Protein AF-A0A8J2PP36-F1 (afdb_monomer)

Solvent-accessible surface area (backbone atoms only — not comparable to full-atom values): 7964 Å² total; per-residue (Å²): 100,71,69,56,52,52,51,51,51,53,48,52,53,44,20,51,44,5,39,54,58,21,46,46,34,36,67,53,61,54,76,56,86,74,58,70,70,60,50,52,50,23,52,55,30,27,32,65,57,69,65,66,34,64,53,59,41,30,51,53,51,52,41,27,72,74,31,60,75,34,96,76,11,71,49,26,57,84,73,34,71,64,32,39,71,52,44,30,75,80,63,64,54,65,67,67,46,51,66,54,45,76,77,53,93,52,65,72,52,73,72,27,70,66,43,48,50,41,47,76,41,30,69,56,52,30,49,52,45,54,51,52,53,50,53,56,54,52,59,51,54,67,75,75,113

Mean predicted aligned error: 4.17 Å

Sequence (145 aa):
MLSTLIFAEATSTLCHIGVGAGAHRLFAHRSYKAKTPLRALLAILFAFAGQQSLWLWTAWHRVHHKLTDTDADPHNSTRGFFYSHIGWLLTYDHDKFMENYKKIDMSDMENDPIVMFHERYYDIFHLVYLMTLQLVLQRTSSFLS

Secondary structure (DSSP, 8-state):
-HHHHHHHHHHHHHHHHIIIIIIIIIIIS--S---HHHHHHHHHHHHTTTSS-HHHHHHHHHHHHHSTTSTTSTT-GGG-HHIIIIIHHHT--HHHHHHHHTTS--HHHHT-HHHHHHHHHHHHHHHHHHHHHHHHHHHHHTT--

Radius of gyration: 17.38 Å; Cα contacts (8 Å, |Δi|>4): 146; chains: 1; bounding box: 33×46×46 Å

pLDDT: mean 92.18, std 8.68, range [51.44, 98.62]

Organism: NCBI:txid39272

Structure (mmCIF, N/CA/C/O backbone):
data_AF-A0A8J2PP36-F1
#
_entry.id   AF-A0A8J2PP36-F1
#
loop_
_atom_site.group_PDB
_atom_site.id
_atom_site.type_symbol
_atom_site.label_atom_id
_atom_site.label_alt_id
_atom_site.label_comp_id
_atom_site.label_asym_id
_atom_site.label_entity_id
_atom_site.label_seq_id
_atom_site.pdbx_PDB_ins_code
_atom_site.Cartn_x
_atom_site.Cartn_y
_atom_site.Cartn_z
_atom_site.occupancy
_atom_site.B_iso_or_equiv
_atom_site.auth_seq_id
_atom_site.auth_comp_id
_atom_site.auth_asym_id
_atom_site.auth_atom_id
_atom_site.pdbx_PDB_model_num
ATOM 1 N N . MET A 1 1 ? 0.200 18.560 22.901 1.00 75.44 1 MET A N 1
ATOM 2 C CA . MET A 1 1 ? 1.518 18.197 22.333 1.00 75.44 1 MET A CA 1
ATOM 3 C C . MET A 1 1 ? 1.852 16.721 22.552 1.00 75.44 1 MET A C 1
ATOM 5 O O . MET A 1 1 ? 1.878 15.998 21.571 1.00 75.44 1 MET A O 1
ATOM 9 N N . LEU A 1 2 ? 2.035 16.228 23.788 1.00 83.19 2 LEU A N 1
ATOM 10 C CA . LEU A 1 2 ? 2.402 14.816 24.028 1.00 83.19 2 LEU A CA 1
ATOM 11 C C . LEU A 1 2 ? 1.364 13.801 23.506 1.00 83.19 2 LEU A C 1
ATOM 13 O O . LEU A 1 2 ? 1.724 12.852 22.821 1.00 83.19 2 LEU A O 1
ATOM 17 N N . SER A 1 3 ? 0.074 14.022 23.773 1.00 80.06 3 SER A N 1
ATOM 18 C CA . SER A 1 3 ? -1.012 13.158 23.280 1.00 80.06 3 SER A CA 1
ATOM 19 C C . SER A 1 3 ? -1.080 13.093 21.751 1.00 80.06 3 SER A C 1
ATOM 21 O O . SER A 1 3 ? -1.320 12.027 21.193 1.00 80.06 3 SER A O 1
ATOM 23 N N . THR A 1 4 ? -0.817 14.213 21.075 1.00 82.38 4 THR A N 1
ATOM 24 C CA . THR A 1 4 ? -0.742 14.301 19.612 1.00 82.38 4 THR A CA 1
ATOM 25 C C . THR A 1 4 ? 0.386 13.434 19.060 1.00 82.38 4 THR A C 1
ATOM 27 O O . THR A 1 4 ? 0.173 12.688 18.110 1.00 82.38 4 THR A O 1
ATOM 30 N N . LEU A 1 5 ? 1.571 13.498 19.676 1.00 85.88 5 LEU A N 1
ATOM 31 C CA . LEU A 1 5 ? 2.732 12.707 19.263 1.00 85.88 5 LEU A CA 1
ATOM 32 C C . LEU A 1 5 ? 2.493 11.209 19.469 1.00 85.88 5 LEU A C 1
ATOM 34 O O . LEU A 1 5 ? 2.776 10.423 18.573 1.00 85.88 5 LEU A O 1
ATOM 38 N N . ILE A 1 6 ? 1.902 10.821 20.605 1.00 88.88 6 ILE A N 1
ATOM 39 C CA . ILE A 1 6 ? 1.542 9.421 20.880 1.00 88.88 6 ILE A CA 1
ATOM 40 C C . ILE A 1 6 ? 0.549 8.903 19.835 1.00 88.88 6 ILE A C 1
ATOM 42 O O . ILE A 1 6 ? 0.724 7.808 19.308 1.00 88.88 6 ILE A O 1
ATOM 46 N N . PHE A 1 7 ? -0.483 9.687 19.517 1.00 87.44 7 PHE A N 1
ATOM 47 C CA . PHE A 1 7 ? -1.472 9.303 18.514 1.00 87.44 7 PHE A CA 1
ATOM 48 C C . PHE A 1 7 ? -0.857 9.169 17.113 1.00 87.44 7 PHE A C 1
ATOM 50 O O . PHE A 1 7 ? -1.133 8.192 16.415 1.00 87.44 7 PHE A O 1
ATOM 57 N N . ALA A 1 8 ? -0.006 10.120 16.716 1.00 88.19 8 ALA A N 1
ATOM 58 C CA . ALA A 1 8 ? 0.683 10.091 15.430 1.00 88.19 8 ALA A CA 1
ATOM 59 C C . ALA A 1 8 ? 1.604 8.868 15.306 1.00 88.19 8 ALA A C 1
ATOM 61 O O . ALA A 1 8 ? 1.535 8.154 14.308 1.00 88.19 8 ALA A O 1
ATOM 62 N N . GLU A 1 9 ? 2.402 8.577 16.335 1.00 92.06 9 GLU A N 1
ATOM 63 C CA . GLU A 1 9 ? 3.327 7.439 16.340 1.00 92.06 9 GLU A CA 1
ATOM 64 C C . GLU A 1 9 ? 2.590 6.094 16.340 1.00 92.06 9 GLU A C 1
ATOM 66 O O . GLU A 1 9 ? 2.919 5.191 15.566 1.00 92.06 9 GLU A O 1
ATOM 71 N N . ALA A 1 10 ? 1.539 5.969 17.158 1.00 92.94 10 ALA A N 1
ATOM 72 C CA . ALA A 1 10 ? 0.702 4.774 17.186 1.00 92.94 10 ALA A CA 1
ATOM 73 C C . ALA A 1 10 ? 0.071 4.518 15.812 1.00 92.94 10 ALA A C 1
ATOM 75 O O . ALA A 1 10 ? 0.116 3.401 15.298 1.00 92.94 10 ALA A O 1
ATOM 76 N N . THR A 1 11 ? -0.464 5.563 15.184 1.00 92.06 11 THR A N 1
ATOM 77 C CA . THR A 1 11 ? -1.082 5.450 13.862 1.00 92.06 11 THR A CA 1
ATOM 78 C C . THR A 1 11 ? -0.054 5.126 12.782 1.00 92.06 11 THR A C 1
ATOM 80 O O . THR A 1 11 ? -0.279 4.220 11.985 1.00 92.06 11 THR A O 1
ATOM 83 N N . SER A 1 12 ? 1.101 5.795 12.793 1.00 93.25 12 SER A N 1
ATOM 84 C CA . SER A 1 12 ? 2.228 5.497 11.904 1.00 93.25 12 SER A CA 1
ATOM 85 C C . SER A 1 12 ? 2.620 4.022 11.993 1.00 93.25 12 SER A C 1
ATOM 87 O O . SER A 1 12 ? 2.694 3.328 10.978 1.00 93.25 12 SER A O 1
ATOM 89 N N . THR A 1 13 ? 2.789 3.498 13.207 1.00 97.19 13 THR A N 1
ATOM 90 C CA . THR A 1 13 ? 3.114 2.084 13.438 1.00 97.19 13 THR A CA 1
ATOM 91 C C . THR A 1 13 ? 2.046 1.157 12.855 1.00 97.19 13 THR A C 1
ATOM 93 O O . THR A 1 13 ? 2.367 0.184 12.170 1.00 97.19 13 THR A O 1
ATOM 96 N N . LEU A 1 14 ? 0.767 1.467 13.074 1.00 96.75 14 LEU A N 1
ATOM 97 C CA . LEU A 1 14 ? -0.346 0.688 12.534 1.00 96.75 14 LEU A CA 1
ATOM 98 C C . LEU A 1 14 ? -0.381 0.699 10.996 1.00 96.75 14 LEU A C 1
ATOM 100 O O . LEU A 1 14 ? -0.576 -0.359 10.394 1.00 96.75 14 LEU A O 1
ATOM 104 N N . CYS A 1 15 ? -0.121 1.843 10.357 1.00 96.50 15 CYS A N 1
ATOM 105 C CA . CYS A 1 15 ? 0.004 1.944 8.901 1.00 96.50 15 CYS A CA 1
ATOM 106 C C . CYS A 1 15 ? 1.156 1.075 8.376 1.00 96.50 15 CYS A C 1
ATOM 108 O O . CYS A 1 15 ? 0.970 0.315 7.426 1.00 96.50 15 CYS A O 1
ATOM 110 N N . HIS A 1 16 ? 2.328 1.116 9.021 1.00 97.25 16 HIS A N 1
ATOM 111 C CA . HIS A 1 16 ? 3.467 0.270 8.645 1.00 97.25 16 HIS A CA 1
ATOM 112 C C . HIS A 1 16 ? 3.146 -1.224 8.762 1.00 97.25 16 HIS A C 1
ATOM 114 O O . HIS A 1 16 ? 3.565 -2.010 7.911 1.00 97.25 16 HIS A O 1
ATOM 120 N N . ILE A 1 17 ? 2.369 -1.630 9.771 1.00 98.44 17 ILE A N 1
ATOM 121 C CA . ILE A 1 17 ? 1.880 -3.009 9.900 1.00 98.44 17 ILE A CA 1
ATOM 122 C C . ILE A 1 17 ? 0.909 -3.345 8.758 1.00 98.44 17 ILE A C 1
ATOM 124 O O . ILE A 1 17 ? 1.047 -4.401 8.137 1.00 98.44 17 ILE A O 1
ATOM 128 N N . GLY A 1 18 ? -0.034 -2.454 8.438 1.00 98.25 18 GLY A N 1
ATOM 129 C CA . GLY A 1 18 ? -0.968 -2.619 7.319 1.00 98.25 18 GLY A CA 1
ATOM 130 C C . GLY A 1 18 ? -0.257 -2.808 5.975 1.00 98.25 18 GLY A C 1
ATOM 131 O O . GLY A 1 18 ? -0.587 -3.728 5.228 1.00 98.25 18 GLY A O 1
ATOM 132 N N . VAL A 1 19 ? 0.780 -2.011 5.702 1.00 98.44 19 VAL A N 1
ATOM 133 C CA . VAL A 1 19 ? 1.611 -2.137 4.493 1.00 98.44 19 VAL A CA 1
ATOM 134 C C . VAL A 1 19 ? 2.470 -3.401 4.548 1.00 98.44 19 VAL A C 1
ATOM 136 O O . VAL A 1 19 ? 2.387 -4.253 3.669 1.00 98.44 19 VAL A O 1
ATOM 139 N N . GLY A 1 20 ? 3.295 -3.554 5.584 1.00 98.50 20 GLY A N 1
ATOM 140 C CA . GLY A 1 20 ? 4.324 -4.589 5.649 1.00 98.50 20 GLY A CA 1
ATOM 141 C C . GLY A 1 20 ? 3.777 -5.994 5.890 1.00 98.50 20 GLY A C 1
ATOM 142 O O . GLY A 1 20 ? 4.155 -6.934 5.190 1.00 98.50 20 GLY A O 1
ATOM 143 N N . ALA A 1 21 ? 2.899 -6.164 6.880 1.00 98.44 21 ALA A N 1
ATOM 144 C CA . ALA A 1 21 ? 2.294 -7.459 7.181 1.00 98.44 21 ALA A CA 1
ATOM 145 C C . ALA A 1 21 ? 1.083 -7.740 6.282 1.00 98.44 21 ALA A C 1
ATOM 147 O O . ALA A 1 21 ? 0.896 -8.887 5.878 1.00 98.44 21 ALA A O 1
ATOM 148 N N . GLY A 1 22 ? 0.284 -6.719 5.963 1.00 98.50 22 GLY A N 1
ATOM 149 C CA . GLY A 1 22 ? -0.895 -6.824 5.105 1.00 98.50 22 GLY A CA 1
ATOM 150 C C . GLY A 1 22 ? -0.550 -6.787 3.621 1.00 98.50 22 GLY A C 1
ATOM 151 O O . GLY A 1 22 ? -0.264 -7.828 3.028 1.00 98.50 22 GLY A O 1
ATOM 152 N N . ALA A 1 23 ? -0.617 -5.602 3.015 1.00 98.56 23 ALA A N 1
ATOM 153 C CA . ALA A 1 23 ? -0.541 -5.421 1.563 1.00 98.56 23 ALA A CA 1
ATOM 154 C C . ALA A 1 23 ? 0.647 -6.159 0.928 1.00 98.56 23 ALA A C 1
ATOM 156 O O . ALA A 1 23 ? 0.466 -6.935 -0.006 1.00 98.56 23 ALA A O 1
ATOM 157 N N . HIS A 1 24 ? 1.837 -6.020 1.509 1.00 98.62 24 HIS A N 1
ATOM 158 C CA . HIS A 1 24 ? 3.066 -6.600 0.988 1.00 98.62 24 HIS A CA 1
ATOM 159 C C . HIS A 1 24 ? 3.135 -8.130 1.168 1.00 98.62 24 HIS A C 1
ATOM 161 O O . HIS A 1 24 ? 3.160 -8.883 0.192 1.00 98.62 24 HIS A O 1
ATOM 167 N N . ARG A 1 25 ? 3.172 -8.629 2.412 1.00 98.62 25 ARG A N 1
ATOM 168 C CA . ARG A 1 25 ? 3.426 -10.060 2.680 1.00 98.62 25 ARG A CA 1
ATOM 169 C C . ARG A 1 25 ? 2.196 -10.945 2.506 1.00 98.62 25 ARG A C 1
ATOM 171 O O . ARG A 1 25 ? 2.331 -12.066 2.022 1.00 98.62 25 ARG A O 1
ATOM 178 N N . LEU A 1 26 ? 1.020 -10.483 2.925 1.00 98.56 26 LEU A N 1
ATOM 179 C CA . LEU A 1 26 ? -0.201 -11.289 2.899 1.00 98.56 26 LEU A CA 1
ATOM 180 C C . LEU A 1 26 ? -0.851 -11.285 1.519 1.00 98.56 26 LEU A C 1
ATOM 182 O O . LEU A 1 26 ? -1.091 -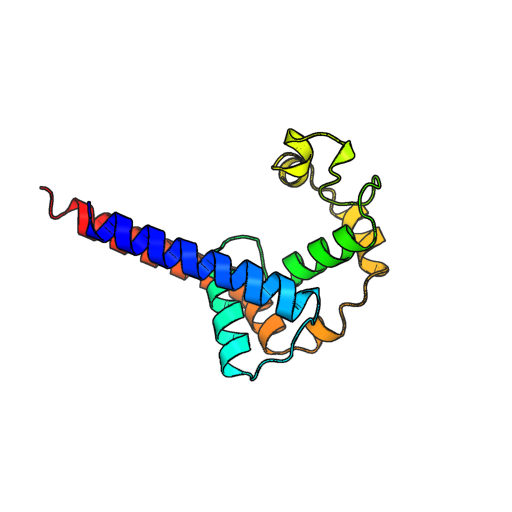12.353 0.966 1.00 98.56 26 LEU A O 1
ATOM 186 N N . PHE A 1 27 ? -1.128 -10.103 0.968 1.00 98.31 27 PHE A N 1
ATOM 187 C CA . PHE A 1 27 ? -1.914 -9.980 -0.263 1.00 98.31 27 PHE A CA 1
ATOM 188 C C . PHE A 1 27 ? -1.041 -10.050 -1.522 1.00 98.31 27 PHE A C 1
ATOM 190 O O . PHE A 1 27 ? -1.310 -10.848 -2.422 1.00 98.31 27 PHE A O 1
ATOM 197 N N . ALA A 1 28 ? 0.058 -9.294 -1.578 1.00 98.06 28 ALA A N 1
ATOM 198 C CA . ALA A 1 28 ? 0.879 -9.262 -2.781 1.00 98.06 28 ALA A CA 1
ATOM 199 C C . ALA A 1 28 ? 1.742 -10.517 -2.959 1.00 98.06 28 ALA A C 1
ATOM 201 O O . ALA A 1 28 ? 1.735 -11.094 -4.048 1.00 98.06 28 ALA A O 1
ATOM 202 N N . HIS A 1 29 ? 2.423 -10.975 -1.902 1.00 97.88 29 HIS A N 1
ATOM 203 C CA . HIS A 1 29 ? 3.319 -12.140 -1.967 1.00 97.88 29 HIS A CA 1
ATOM 204 C C . HIS A 1 29 ? 2.738 -13.456 -1.460 1.00 97.88 29 HIS A C 1
ATOM 206 O O . HIS A 1 29 ? 3.374 -14.495 -1.639 1.00 97.88 29 HIS A O 1
ATOM 212 N N . ARG A 1 30 ? 1.565 -13.440 -0.814 1.00 96.81 30 ARG A N 1
ATOM 213 C CA . ARG A 1 30 ? 0.931 -14.650 -0.262 1.00 96.81 30 ARG A CA 1
ATOM 214 C C . ARG A 1 30 ? 1.881 -15.462 0.642 1.00 96.81 30 ARG A C 1
ATOM 216 O O . ARG A 1 30 ? 1.821 -16.689 0.678 1.00 96.81 30 ARG A O 1
ATOM 223 N N . SER A 1 31 ? 2.769 -14.788 1.378 1.00 97.81 31 SER A N 1
ATOM 224 C CA . SER A 1 31 ? 3.828 -15.419 2.183 1.00 97.81 31 SER A CA 1
ATOM 225 C C . SER A 1 31 ? 3.297 -16.174 3.404 1.00 97.81 31 SER A C 1
ATOM 227 O O . SER A 1 31 ? 4.019 -16.965 4.004 1.00 97.81 31 SER A O 1
ATOM 229 N N . TYR A 1 32 ? 2.049 -15.921 3.798 1.00 98.38 32 TYR A N 1
ATOM 230 C CA . TYR A 1 32 ? 1.366 -16.632 4.872 1.00 98.38 32 TYR A CA 1
ATOM 231 C C . TYR A 1 32 ? -0.152 -16.607 4.664 1.00 98.38 32 TYR A C 1
ATOM 233 O O . TYR A 1 32 ? -0.675 -15.851 3.848 1.00 98.38 32 TYR A O 1
ATOM 241 N N . LYS A 1 33 ? -0.872 -17.447 5.416 1.00 97.69 33 LYS A N 1
ATOM 242 C CA . LYS A 1 33 ? -2.341 -17.483 5.434 1.00 97.69 33 LYS A CA 1
ATOM 243 C C . LYS A 1 33 ? -2.857 -16.852 6.723 1.00 97.69 33 LYS A C 1
ATOM 245 O O . LYS A 1 33 ? -2.339 -17.131 7.801 1.00 97.69 33 LYS A O 1
ATOM 250 N N . ALA A 1 34 ? -3.913 -16.054 6.619 1.00 97.81 34 ALA A N 1
ATOM 251 C CA . ALA A 1 34 ? -4.574 -15.415 7.751 1.00 97.81 34 ALA A CA 1
ATOM 252 C C . ALA A 1 34 ? -6.078 -15.710 7.746 1.00 97.81 34 ALA A C 1
ATOM 254 O O . ALA A 1 34 ? -6.695 -15.867 6.691 1.00 97.81 34 ALA A O 1
ATOM 255 N N . LYS A 1 35 ? -6.688 -15.767 8.934 1.00 98.06 35 LYS A N 1
ATOM 256 C CA . LYS A 1 35 ? -8.151 -15.847 9.060 1.00 98.06 35 LYS A CA 1
ATOM 257 C C . LYS A 1 35 ? -8.788 -14.500 8.700 1.00 98.06 35 LYS A C 1
ATOM 259 O O . LYS A 1 35 ? -8.152 -13.454 8.830 1.00 98.06 35 LYS A O 1
ATOM 264 N N . THR A 1 36 ? -10.060 -14.532 8.305 1.00 98.06 36 THR A N 1
ATOM 265 C CA . THR A 1 36 ? -10.856 -13.361 7.891 1.00 98.06 36 THR A CA 1
ATOM 266 C C . THR A 1 36 ? -10.719 -12.138 8.811 1.00 98.06 36 THR A C 1
ATOM 268 O O . THR A 1 36 ? -10.489 -11.058 8.272 1.00 98.06 36 THR A O 1
ATOM 271 N N . PRO A 1 37 ? -10.758 -12.251 10.159 1.00 98.25 37 PRO A N 1
ATOM 272 C CA . PRO A 1 37 ? -10.645 -11.072 11.024 1.00 98.25 37 PRO A CA 1
ATOM 273 C C . PRO A 1 37 ? -9.310 -10.335 10.877 1.00 98.25 37 PRO A C 1
ATOM 275 O O . PRO A 1 37 ? -9.286 -9.113 10.770 1.00 98.25 37 PRO A O 1
ATOM 278 N N . LEU A 1 38 ? -8.197 -11.074 10.812 1.00 98.38 38 LEU A N 1
ATOM 279 C CA . LEU A 1 38 ? -6.872 -10.478 10.646 1.00 98.38 38 LEU A CA 1
ATOM 280 C C . LEU A 1 38 ? -6.707 -9.871 9.248 1.00 98.38 38 LEU A C 1
ATOM 282 O O . LEU A 1 38 ? -6.153 -8.786 9.120 1.00 98.38 38 LEU A O 1
ATOM 286 N N . ARG A 1 39 ? -7.228 -10.535 8.208 1.00 98.38 39 ARG A N 1
ATOM 287 C CA . ARG A 1 39 ? -7.223 -10.004 6.833 1.00 98.38 39 ARG A CA 1
ATOM 288 C C . ARG A 1 39 ? -7.959 -8.669 6.745 1.00 98.38 39 ARG A C 1
ATOM 290 O O . ARG A 1 39 ? -7.412 -7.720 6.198 1.00 98.38 39 ARG A O 1
ATOM 297 N N . ALA A 1 40 ? -9.164 -8.596 7.311 1.00 98.19 40 ALA A N 1
ATOM 298 C CA . ALA A 1 40 ? -9.970 -7.379 7.323 1.00 98.19 40 ALA A CA 1
ATOM 299 C C . ALA A 1 40 ? -9.295 -6.255 8.124 1.00 98.19 40 ALA A C 1
ATOM 301 O O . ALA A 1 40 ? -9.223 -5.127 7.645 1.00 98.19 40 ALA A O 1
ATOM 302 N N . LEU A 1 41 ? -8.737 -6.573 9.299 1.00 97.88 41 LEU A N 1
ATOM 303 C CA . LEU A 1 41 ? -7.976 -5.612 10.098 1.00 97.88 41 LEU A CA 1
ATOM 304 C C . LEU A 1 41 ? -6.795 -5.040 9.304 1.00 97.88 41 LEU A C 1
ATOM 306 O O . LEU A 1 41 ? -6.656 -3.826 9.211 1.00 97.88 41 LEU A O 1
ATOM 310 N N . LEU A 1 42 ? -5.969 -5.898 8.701 1.00 98.38 42 LEU A N 1
ATOM 311 C CA . LEU A 1 42 ? -4.803 -5.463 7.928 1.00 98.38 42 LEU A CA 1
ATOM 312 C C . LEU A 1 42 ? -5.190 -4.635 6.696 1.00 98.38 42 LEU A C 1
ATOM 314 O O . LEU A 1 42 ? -4.489 -3.678 6.384 1.00 98.38 42 LEU A O 1
ATOM 318 N N . ALA A 1 43 ? -6.307 -4.957 6.035 1.00 97.81 43 ALA A N 1
ATOM 319 C CA . ALA A 1 43 ? -6.833 -4.157 4.931 1.00 97.81 43 ALA A CA 1
ATOM 320 C C . ALA A 1 43 ? -7.261 -2.751 5.398 1.00 97.81 43 ALA A C 1
ATOM 322 O O . ALA A 1 43 ? -6.904 -1.764 4.766 1.00 97.81 43 ALA A O 1
ATOM 323 N N . ILE A 1 44 ? -7.951 -2.632 6.539 1.00 96.12 44 ILE A N 1
ATOM 324 C CA . ILE A 1 44 ? -8.337 -1.326 7.105 1.00 96.12 44 ILE A CA 1
ATOM 325 C C . ILE A 1 44 ? -7.101 -0.507 7.500 1.00 96.12 44 ILE A C 1
ATOM 327 O O . ILE A 1 44 ? -7.010 0.669 7.160 1.00 96.12 44 ILE A O 1
ATOM 331 N N . LEU A 1 45 ? -6.130 -1.125 8.182 1.00 96.56 45 LEU A N 1
ATOM 332 C CA . LEU A 1 45 ? -4.887 -0.445 8.564 1.00 96.56 45 LEU A CA 1
ATOM 333 C C . LEU A 1 45 ? -4.085 0.019 7.342 1.00 96.56 45 LEU A C 1
ATOM 335 O O . LEU A 1 45 ? -3.445 1.066 7.387 1.00 96.56 45 LEU A O 1
ATOM 339 N N . PHE A 1 46 ? -4.130 -0.738 6.244 1.00 97.88 46 PHE A N 1
ATOM 340 C CA . PHE A 1 46 ? -3.514 -0.335 4.986 1.00 97.88 46 PHE A CA 1
ATOM 341 C C . PHE A 1 46 ? -4.192 0.901 4.374 1.00 97.88 46 PHE A C 1
ATOM 343 O O . PHE A 1 46 ? -3.491 1.807 3.92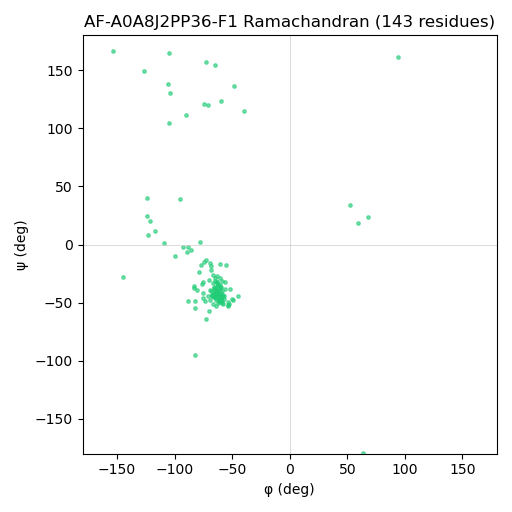7 1.00 97.88 46 PHE A O 1
ATOM 350 N N . ALA A 1 47 ? -5.526 1.007 4.425 1.00 96.44 47 ALA A N 1
ATOM 351 C CA . ALA A 1 47 ? -6.242 2.188 3.928 1.00 96.44 47 ALA A CA 1
ATOM 352 C C . ALA A 1 47 ? -5.768 3.497 4.593 1.00 96.44 47 ALA A C 1
ATOM 354 O O . ALA A 1 47 ? -5.720 4.551 3.953 1.00 96.44 47 ALA A O 1
ATOM 355 N N . PHE A 1 48 ? -5.359 3.436 5.865 1.00 94.25 48 PHE A N 1
ATOM 356 C CA . PHE A 1 48 ? -4.839 4.596 6.598 1.00 94.25 48 PHE A CA 1
ATOM 357 C C . PHE A 1 48 ? -3.481 5.078 6.067 1.00 94.25 48 PHE A C 1
ATOM 359 O O . PHE A 1 48 ? -3.139 6.247 6.231 1.00 94.25 48 PHE A O 1
ATOM 366 N N . ALA A 1 49 ? -2.721 4.217 5.382 1.00 95.12 49 ALA A N 1
ATOM 367 C CA . ALA A 1 49 ? -1.420 4.566 4.817 1.00 95.12 49 ALA A CA 1
ATOM 368 C C . ALA A 1 49 ? -1.513 5.453 3.561 1.00 95.12 49 ALA A C 1
ATOM 370 O O . ALA A 1 49 ? -0.505 6.030 3.162 1.00 95.12 49 ALA A O 1
ATOM 371 N N . GLY A 1 50 ? -2.689 5.561 2.928 1.00 94.12 50 GLY A N 1
ATOM 372 C CA . GLY A 1 50 ? -2.890 6.454 1.778 1.00 94.12 50 GLY A CA 1
ATOM 373 C C . GLY A 1 50 ? -2.136 6.049 0.505 1.00 94.12 50 GLY A C 1
ATOM 374 O O . GLY A 1 50 ? -1.874 6.897 -0.339 1.00 94.12 50 GLY A O 1
ATOM 375 N N . GLN A 1 51 ? -1.777 4.770 0.351 1.00 94.88 51 GLN A N 1
ATOM 376 C CA . GLN A 1 51 ? -0.990 4.271 -0.789 1.00 94.88 51 GLN A CA 1
ATOM 377 C C . GLN A 1 51 ? -1.864 3.688 -1.912 1.00 94.88 51 GLN A C 1
ATOM 379 O O . GLN A 1 51 ? -1.500 2.680 -2.509 1.00 94.88 51 GLN A O 1
ATOM 384 N N . GLN A 1 52 ? -3.010 4.313 -2.196 1.00 95.19 52 GLN A N 1
ATOM 385 C CA . GLN A 1 52 ? -4.077 3.765 -3.045 1.00 95.19 52 GLN A CA 1
ATOM 386 C C . GLN A 1 52 ? -4.729 2.500 -2.472 1.00 95.19 52 GLN A C 1
ATOM 388 O O . GLN A 1 52 ? -4.431 2.052 -1.361 1.00 95.19 52 GLN A O 1
ATOM 393 N N . SER A 1 53 ? -5.693 1.960 -3.209 1.00 97.50 53 SER A N 1
ATOM 394 C CA . SER A 1 53 ? -6.426 0.770 -2.819 1.00 97.50 53 SER A CA 1
ATOM 395 C C . SER A 1 53 ? -5.536 -0.479 -2.743 1.00 97.50 53 SER A C 1
ATOM 397 O O . SER A 1 53 ? -4.513 -0.603 -3.417 1.00 97.50 53 SER A O 1
ATOM 399 N N . LEU A 1 54 ? -5.941 -1.452 -1.920 1.00 98.06 54 LEU A N 1
ATOM 400 C CA . LEU A 1 54 ? -5.192 -2.691 -1.696 1.00 98.06 54 LEU A CA 1
ATOM 401 C C . LEU A 1 54 ? -4.999 -3.500 -2.985 1.00 98.06 54 LEU A C 1
ATOM 403 O O . LEU A 1 54 ? -3.948 -4.116 -3.185 1.00 98.06 54 LEU A O 1
ATOM 407 N N . TRP A 1 55 ? -6.013 -3.496 -3.852 1.00 98.19 55 TRP A N 1
ATOM 408 C CA . TRP A 1 55 ? -5.957 -4.151 -5.151 1.00 98.19 55 TRP A CA 1
ATOM 409 C C . TRP A 1 55 ? -4.944 -3.459 -6.072 1.00 98.19 55 TRP A C 1
ATOM 411 O O . TRP A 1 55 ? -4.036 -4.129 -6.568 1.00 98.19 55 TRP A O 1
ATOM 421 N N . LEU A 1 56 ? -5.032 -2.130 -6.233 1.00 96.12 56 LEU A N 1
ATOM 422 C CA . LEU A 1 56 ? -4.156 -1.380 -7.140 1.00 96.12 56 LEU A CA 1
ATOM 423 C C . LEU A 1 56 ? -2.702 -1.407 -6.669 1.00 96.12 56 LEU A C 1
ATOM 425 O O . LEU A 1 56 ? -1.800 -1.664 -7.465 1.00 96.12 56 LEU A O 1
ATOM 429 N N . TRP A 1 57 ? -2.474 -1.239 -5.365 1.00 97.62 57 TRP A N 1
ATOM 430 C CA . TRP A 1 57 ? -1.140 -1.346 -4.777 1.00 97.62 57 TRP A CA 1
ATOM 431 C C . TRP A 1 57 ? -0.521 -2.716 -5.051 1.00 97.62 57 TRP A C 1
ATOM 433 O O . TRP A 1 57 ? 0.634 -2.817 -5.455 1.00 97.62 57 TRP A O 1
ATOM 443 N N . THR A 1 58 ? -1.305 -3.788 -4.900 1.00 97.94 58 THR A N 1
ATOM 444 C CA . THR A 1 58 ? -0.832 -5.147 -5.183 1.00 97.94 58 THR A CA 1
ATOM 445 C C . THR A 1 58 ? -0.535 -5.346 -6.668 1.00 97.94 58 THR A C 1
ATOM 447 O O . THR A 1 58 ? 0.451 -6.004 -7.002 1.00 97.94 58 THR A O 1
ATOM 450 N N . ALA A 1 59 ? -1.339 -4.763 -7.560 1.00 96.50 59 ALA A N 1
ATOM 451 C CA . ALA A 1 59 ? -1.092 -4.800 -8.995 1.00 96.50 59 ALA A CA 1
ATOM 452 C C . ALA A 1 59 ? 0.236 -4.109 -9.352 1.00 96.50 59 ALA A C 1
ATOM 454 O O . ALA A 1 59 ? 1.084 -4.722 -10.004 1.00 96.50 59 ALA A O 1
ATOM 455 N N . TRP A 1 60 ? 0.465 -2.885 -8.859 1.00 95.56 60 TRP A N 1
ATOM 456 C CA . TRP A 1 60 ? 1.744 -2.181 -9.018 1.00 95.56 60 TRP A CA 1
ATOM 457 C C . TRP A 1 60 ? 2.913 -2.988 -8.461 1.00 95.56 60 TRP A C 1
ATOM 459 O O . TRP A 1 60 ? 3.912 -3.176 -9.151 1.00 95.56 60 TRP A O 1
ATOM 469 N N . HIS A 1 61 ? 2.767 -3.527 -7.252 1.00 97.00 61 HIS A N 1
ATOM 470 C CA . HIS A 1 61 ? 3.815 -4.294 -6.583 1.00 97.00 61 HIS A CA 1
ATOM 471 C C . HIS A 1 61 ? 4.186 -5.572 -7.345 1.00 97.00 61 HIS A C 1
ATOM 473 O O . HIS A 1 61 ? 5.364 -5.887 -7.517 1.00 97.00 61 HIS A O 1
ATOM 479 N N . ARG A 1 62 ? 3.194 -6.309 -7.857 1.00 97.50 62 ARG A N 1
ATOM 480 C CA . ARG A 1 62 ? 3.435 -7.520 -8.656 1.00 97.50 62 ARG A CA 1
ATOM 481 C C . ARG A 1 62 ? 4.077 -7.199 -10.006 1.00 97.50 62 ARG A C 1
ATOM 483 O O . ARG A 1 62 ? 4.985 -7.925 -10.409 1.00 97.50 62 ARG A O 1
ATOM 490 N N . VAL A 1 63 ? 3.660 -6.121 -10.680 1.00 95.88 63 VAL A N 1
ATOM 491 C CA . VAL A 1 63 ? 4.322 -5.646 -11.911 1.00 95.88 63 VAL A CA 1
ATOM 492 C C . VAL A 1 63 ? 5.775 -5.273 -11.621 1.00 95.88 63 VAL A C 1
ATOM 494 O O . VAL A 1 63 ? 6.667 -5.763 -12.310 1.00 95.88 63 VAL A O 1
ATOM 497 N N . HIS A 1 64 ? 6.018 -4.491 -10.567 1.00 95.25 64 HIS A N 1
ATOM 498 C CA . HIS A 1 64 ? 7.358 -4.107 -10.128 1.00 95.25 64 HIS A CA 1
ATOM 499 C C . HIS A 1 64 ? 8.260 -5.324 -9.908 1.00 95.25 64 HIS A C 1
ATOM 501 O O . HIS A 1 64 ? 9.330 -5.404 -10.499 1.00 95.25 64 HIS A O 1
ATOM 507 N N . HIS A 1 65 ? 7.820 -6.320 -9.133 1.00 95.62 65 HIS A N 1
ATOM 508 C CA . HIS A 1 65 ? 8.613 -7.533 -8.900 1.00 95.62 65 HIS A CA 1
ATOM 509 C C . HIS A 1 65 ? 8.842 -8.373 -10.159 1.00 95.62 65 HIS A C 1
ATOM 511 O O . HIS A 1 65 ? 9.849 -9.071 -10.265 1.00 95.62 65 HIS A O 1
ATOM 517 N N . LYS A 1 66 ? 7.896 -8.363 -11.102 1.00 94.19 66 LYS A N 1
ATOM 518 C CA . LYS A 1 66 ? 8.019 -9.128 -12.345 1.00 94.19 66 LYS A CA 1
ATOM 519 C C . LYS A 1 66 ? 8.988 -8.476 -13.330 1.00 94.19 66 LYS A C 1
ATOM 521 O O . LYS A 1 66 ? 9.617 -9.196 -14.102 1.00 94.19 66 LYS A O 1
ATOM 526 N N . LEU A 1 67 ? 9.062 -7.147 -13.324 1.00 92.69 67 LEU A N 1
ATOM 527 C CA . LEU A 1 67 ? 9.756 -6.333 -14.325 1.00 92.69 67 LEU A CA 1
ATOM 528 C C . LEU A 1 67 ? 10.854 -5.457 -13.713 1.00 92.69 67 LEU A C 1
ATOM 530 O O . LEU A 1 67 ? 11.246 -4.473 -14.335 1.00 92.69 67 LEU A O 1
ATOM 534 N N . THR A 1 68 ? 11.333 -5.809 -12.520 1.00 92.44 68 THR A N 1
ATOM 535 C CA . THR A 1 68 ? 12.293 -5.029 -11.728 1.00 92.44 68 THR A CA 1
ATOM 536 C C . THR A 1 68 ? 13.482 -4.576 -12.567 1.00 92.44 68 THR A C 1
ATOM 538 O O . THR A 1 68 ? 14.015 -5.352 -13.360 1.00 92.44 68 THR A O 1
ATOM 541 N N . ASP A 1 69 ? 13.880 -3.316 -12.385 1.00 87.38 69 ASP A N 1
ATOM 542 C CA . ASP A 1 69 ? 15.021 -2.683 -13.061 1.00 87.38 69 ASP A CA 1
ATOM 543 C C . ASP A 1 69 ? 14.927 -2.653 -14.602 1.00 87.38 69 ASP A C 1
ATOM 545 O O . ASP A 1 69 ? 15.917 -2.424 -15.297 1.00 87.38 69 ASP A O 1
ATOM 549 N N . THR A 1 70 ? 13.723 -2.826 -15.157 1.00 89.69 70 THR A N 1
ATOM 550 C CA . THR A 1 70 ? 13.433 -2.573 -16.576 1.00 89.69 70 THR A CA 1
ATOM 551 C C . THR A 1 70 ? 12.648 -1.277 -16.750 1.00 89.69 70 THR A C 1
ATOM 553 O O . THR A 1 70 ? 12.029 -0.769 -15.818 1.00 89.69 70 THR A O 1
ATOM 556 N N . ASP A 1 71 ? 12.578 -0.756 -17.975 1.00 86.75 71 ASP A N 1
ATOM 557 C CA . ASP A 1 71 ? 11.746 0.417 -18.281 1.00 86.75 71 ASP A CA 1
ATOM 558 C C . ASP A 1 71 ? 10.250 0.200 -18.014 1.00 86.75 71 ASP A C 1
ATOM 560 O O . ASP A 1 71 ? 9.488 1.168 -17.974 1.00 86.75 71 ASP A O 1
ATOM 564 N N . ALA A 1 72 ? 9.815 -1.052 -17.876 1.00 85.75 72 ALA A N 1
ATOM 565 C CA . ALA A 1 72 ? 8.441 -1.415 -17.569 1.00 85.75 72 ALA A CA 1
ATOM 566 C C . ALA A 1 72 ? 8.148 -1.499 -16.057 1.00 85.75 72 ALA A C 1
ATOM 568 O O . ALA A 1 72 ? 6.987 -1.656 -15.683 1.00 85.75 72 ALA A O 1
ATOM 569 N N . ASP A 1 73 ? 9.166 -1.372 -15.200 1.00 89.44 73 ASP A N 1
ATOM 570 C CA . ASP A 1 73 ? 8.996 -1.200 -13.758 1.00 89.44 73 ASP A CA 1
ATOM 571 C C . ASP A 1 73 ? 8.441 0.209 -13.456 1.00 89.44 73 ASP A C 1
ATOM 573 O O . ASP A 1 73 ? 9.105 1.197 -13.797 1.00 89.44 73 ASP A O 1
ATOM 577 N N . PRO A 1 74 ? 7.259 0.331 -12.813 1.00 85.00 74 PRO A N 1
ATOM 578 C CA . PRO A 1 74 ? 6.650 1.619 -12.492 1.00 85.00 74 PRO A CA 1
ATOM 579 C C . PRO A 1 74 ? 7.591 2.568 -11.752 1.00 85.00 74 PRO A C 1
ATOM 581 O O . PRO A 1 74 ? 7.597 3.757 -12.047 1.00 85.00 74 PRO A O 1
ATOM 584 N N . HIS A 1 75 ? 8.421 2.056 -10.844 1.00 90.12 75 HIS A N 1
ATOM 585 C CA . HIS A 1 75 ? 9.330 2.854 -10.017 1.00 90.12 75 HIS A CA 1
ATOM 586 C C . HIS A 1 75 ? 10.787 2.404 -10.162 1.00 90.12 75 HIS A C 1
ATOM 588 O O . HIS A 1 75 ? 11.546 2.398 -9.192 1.00 90.12 75 HIS A O 1
ATOM 594 N N . ASN A 1 76 ? 11.173 2.080 -11.404 1.00 92.06 76 ASN A N 1
ATOM 595 C CA . ASN A 1 76 ? 12.511 1.638 -11.809 1.00 92.06 76 ASN A CA 1
ATOM 596 C C . ASN A 1 76 ? 13.648 2.406 -11.101 1.00 92.06 76 ASN A C 1
ATOM 598 O O . ASN A 1 76 ? 13.868 3.599 -11.344 1.00 92.06 76 ASN A O 1
ATOM 602 N N . SER A 1 77 ? 14.416 1.687 -10.279 1.00 92.19 77 SER A N 1
ATOM 603 C CA . SER A 1 77 ? 15.511 2.238 -9.473 1.00 92.19 77 SER A CA 1
ATOM 604 C C . SER A 1 77 ? 16.675 2.786 -10.314 1.00 92.19 77 SER A C 1
ATOM 606 O O . SER A 1 77 ? 17.324 3.763 -9.932 1.00 92.19 77 SER A O 1
ATOM 608 N N . THR A 1 78 ? 16.890 2.231 -11.511 1.00 93.94 78 THR A N 1
ATOM 609 C CA . THR A 1 78 ? 17.977 2.623 -12.428 1.00 93.94 78 THR A CA 1
ATOM 610 C C . THR A 1 78 ? 17.796 4.022 -13.018 1.00 93.94 78 THR A C 1
ATOM 612 O O . THR A 1 78 ? 18.767 4.649 -13.439 1.00 93.94 78 THR A O 1
ATOM 615 N N . ARG A 1 79 ? 16.572 4.568 -12.974 1.00 92.31 79 ARG A N 1
ATOM 616 C CA . ARG A 1 79 ? 16.271 5.956 -13.366 1.00 92.31 79 ARG A CA 1
ATOM 617 C C . ARG A 1 79 ? 16.656 6.983 -12.291 1.00 92.31 79 ARG A C 1
ATOM 619 O O . ARG A 1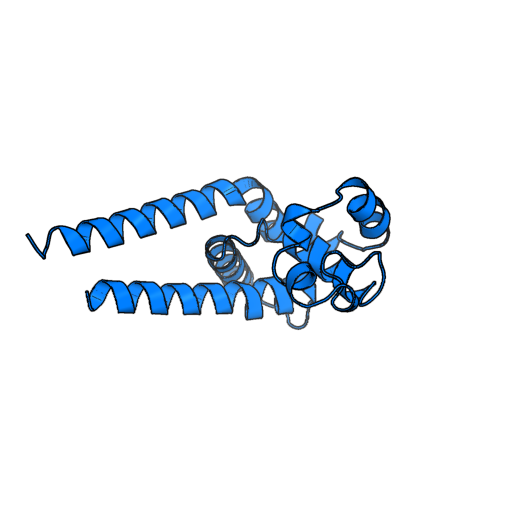 79 ? 16.449 8.181 -12.485 1.00 92.31 79 ARG A O 1
ATOM 626 N N . GLY A 1 80 ? 17.237 6.525 -11.182 1.00 94.06 80 GLY A N 1
ATOM 627 C CA . GLY A 1 80 ? 17.780 7.345 -10.108 1.00 94.06 80 GLY A CA 1
ATOM 628 C C . GLY 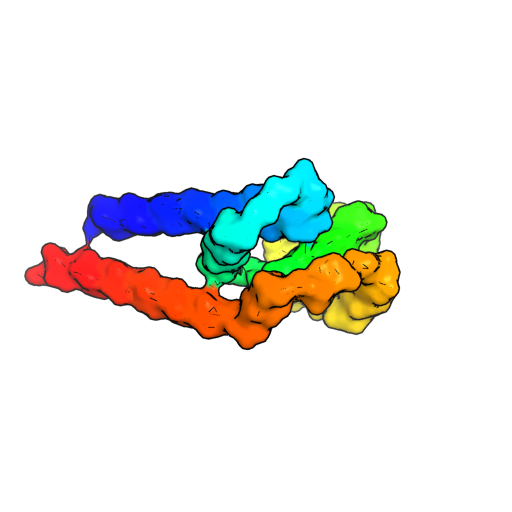A 1 80 ? 16.802 7.590 -8.959 1.00 94.06 80 GLY A C 1
ATOM 629 O O . GLY A 1 80 ? 15.584 7.469 -9.098 1.00 94.06 80 GLY A O 1
ATOM 630 N N . PHE A 1 81 ? 17.365 7.993 -7.815 1.00 94.69 81 PHE A N 1
ATOM 631 C CA . PHE A 1 81 ? 16.664 8.130 -6.533 1.00 94.69 81 PHE A CA 1
ATOM 632 C C . PHE A 1 81 ? 15.368 8.944 -6.617 1.00 94.69 81 PHE A C 1
ATOM 634 O O . PHE A 1 81 ?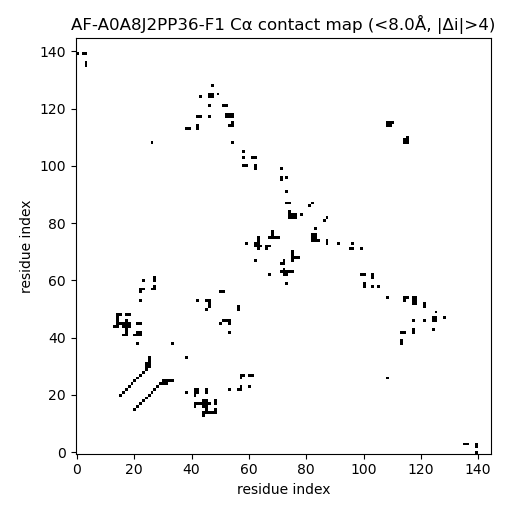 14.337 8.523 -6.102 1.00 94.69 8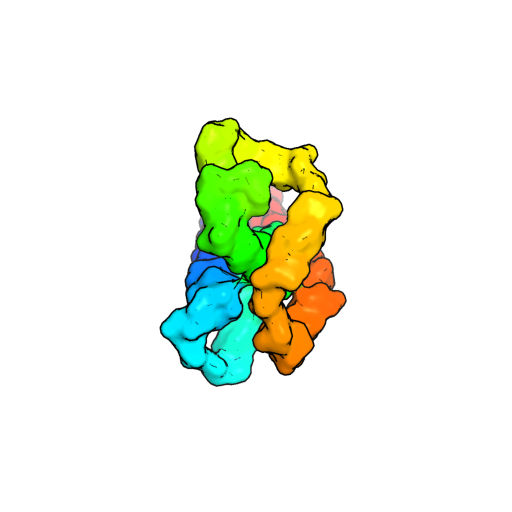1 PHE A O 1
ATOM 641 N N . PHE A 1 82 ? 15.400 10.108 -7.273 1.00 95.25 82 PHE A N 1
ATOM 642 C CA . PHE A 1 82 ? 14.225 10.978 -7.340 1.00 95.25 82 PHE A CA 1
ATOM 643 C C . PHE A 1 82 ? 13.063 10.316 -8.090 1.00 95.25 82 PHE A C 1
ATOM 645 O O . PHE A 1 82 ? 11.917 10.404 -7.647 1.00 95.25 82 PHE A O 1
ATOM 652 N N . TYR A 1 83 ? 13.358 9.622 -9.195 1.00 93.19 83 TYR A N 1
ATOM 653 C CA . TYR A 1 83 ? 12.345 8.921 -9.974 1.00 93.19 83 TYR A CA 1
ATOM 654 C C . TYR A 1 83 ? 11.707 7.793 -9.160 1.00 93.19 83 TYR A C 1
ATOM 656 O O . TYR A 1 83 ? 10.489 7.786 -8.995 1.00 93.19 83 TYR A O 1
ATOM 664 N N . SER A 1 84 ? 12.521 6.899 -8.591 1.00 93.12 84 SER A N 1
ATOM 665 C CA . SER A 1 84 ? 12.031 5.748 -7.825 1.00 93.12 84 SER A CA 1
ATOM 666 C C . SER A 1 84 ? 11.332 6.141 -6.521 1.00 93.12 84 SER A C 1
ATOM 668 O O . SER A 1 84 ? 10.487 5.400 -6.032 1.00 93.12 84 SER A O 1
ATOM 670 N N . HIS A 1 85 ? 11.666 7.300 -5.942 1.00 92.75 85 HIS A N 1
ATOM 671 C CA . HIS A 1 85 ? 11.070 7.761 -4.689 1.00 92.75 85 HIS A CA 1
ATOM 672 C C . HIS A 1 85 ? 9.710 8.448 -4.881 1.00 92.75 85 HIS A C 1
ATOM 674 O O . HIS A 1 85 ? 8.761 8.130 -4.171 1.00 92.75 85 HIS A O 1
ATOM 680 N N . ILE A 1 86 ? 9.602 9.389 -5.828 1.00 94.69 86 ILE A N 1
ATOM 681 C CA . ILE A 1 86 ? 8.364 10.163 -6.045 1.00 94.69 86 ILE A CA 1
ATOM 682 C C . ILE A 1 86 ? 8.103 10.505 -7.515 1.00 94.69 86 ILE A C 1
ATOM 684 O O . ILE A 1 86 ? 6.952 10.645 -7.922 1.00 94.69 86 ILE A O 1
ATOM 688 N N . GLY A 1 87 ? 9.148 10.631 -8.336 1.00 94.06 87 GLY A N 1
ATOM 689 C CA . GLY A 1 87 ? 9.014 11.070 -9.725 1.00 94.06 87 GLY A CA 1
ATOM 690 C C . GLY A 1 87 ? 8.143 10.143 -10.575 1.00 94.06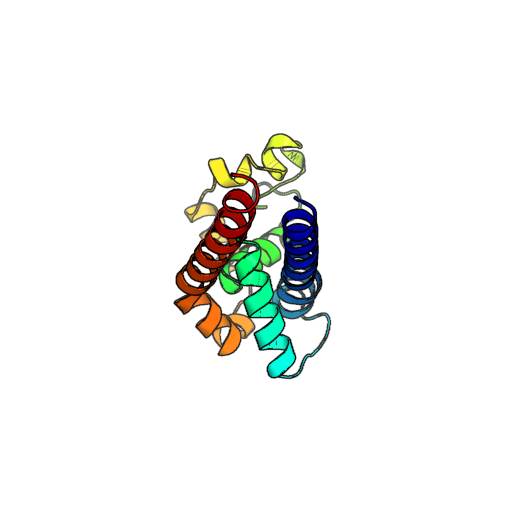 87 GLY A C 1
ATOM 691 O O . GLY A 1 87 ? 7.467 10.620 -11.486 1.00 94.06 87 GLY A O 1
ATOM 692 N N . TRP A 1 88 ? 8.094 8.850 -10.255 1.00 93.44 88 TRP A N 1
ATOM 693 C CA . TRP A 1 88 ? 7.224 7.896 -10.936 1.00 93.44 88 TRP A CA 1
ATOM 694 C C . TRP A 1 88 ? 5.732 8.207 -10.775 1.00 93.44 88 TRP A C 1
ATOM 696 O O . TRP A 1 88 ? 4.989 8.091 -11.743 1.00 93.44 88 TRP A O 1
ATOM 706 N N . LEU A 1 89 ? 5.298 8.683 -9.601 1.00 91.75 89 LEU A N 1
ATOM 707 C CA . LEU A 1 89 ? 3.905 9.085 -9.369 1.00 91.75 89 LEU A CA 1
ATOM 708 C C . LEU A 1 89 ? 3.523 10.297 -10.223 1.00 91.75 89 LEU A C 1
ATOM 710 O O . LEU A 1 89 ? 2.406 10.387 -10.721 1.00 91.75 89 LEU A O 1
ATOM 714 N N . LEU A 1 90 ? 4.467 11.220 -10.416 1.00 92.81 90 LEU A N 1
ATOM 715 C CA . LEU A 1 90 ? 4.265 12.449 -11.191 1.00 92.81 90 LEU A CA 1
ATOM 716 C C . LEU A 1 90 ? 4.296 12.214 -12.706 1.00 92.81 90 LEU A C 1
ATOM 718 O O . LEU A 1 90 ? 3.862 13.068 -13.473 1.00 92.81 90 LEU A O 1
ATOM 722 N N . THR A 1 91 ? 4.841 11.077 -13.134 1.00 90.12 91 THR A N 1
ATOM 723 C CA . THR A 1 91 ? 5.026 10.710 -14.545 1.00 90.12 91 THR A CA 1
ATOM 724 C C . THR A 1 91 ? 4.369 9.371 -14.869 1.00 90.12 91 THR A C 1
ATOM 726 O O . THR A 1 91 ? 4.785 8.678 -15.796 1.00 90.12 91 THR A O 1
ATOM 729 N N . TYR A 1 92 ? 3.359 9.000 -14.080 1.00 85.69 92 TYR A N 1
ATOM 730 C CA . TYR A 1 92 ? 2.668 7.728 -14.202 1.00 85.69 92 TYR A CA 1
ATOM 731 C C . TYR A 1 92 ? 2.027 7.586 -15.586 1.00 85.69 92 TYR A C 1
ATOM 733 O O . TYR A 1 92 ? 1.204 8.406 -15.992 1.00 85.69 92 TYR A O 1
ATOM 741 N N . ASP A 1 93 ? 2.397 6.518 -16.288 1.00 88.62 93 ASP A N 1
ATOM 742 C CA . ASP A 1 93 ? 1.858 6.160 -17.596 1.00 88.62 93 ASP A CA 1
ATOM 743 C C . ASP A 1 93 ? 0.891 4.982 -17.434 1.00 88.62 93 ASP A C 1
ATOM 745 O O . ASP A 1 93 ? 1.295 3.834 -17.210 1.00 88.62 93 ASP A O 1
ATOM 749 N N . HIS A 1 94 ? -0.405 5.288 -17.514 1.00 89.19 94 HIS A N 1
ATOM 750 C CA . HIS A 1 94 ? -1.463 4.302 -17.336 1.00 89.19 94 HIS A CA 1
ATOM 751 C C . HIS A 1 94 ? -1.452 3.237 -18.437 1.00 89.19 94 HIS A C 1
ATOM 753 O O . HIS A 1 94 ? -1.582 2.052 -18.134 1.00 89.19 94 HIS A O 1
ATOM 759 N N . ASP A 1 95 ? -1.259 3.627 -19.697 1.00 91.62 95 ASP A N 1
ATOM 760 C CA . ASP A 1 95 ? -1.334 2.701 -20.828 1.00 91.62 95 ASP A CA 1
ATOM 761 C C . ASP A 1 95 ? -0.181 1.696 -20.777 1.00 91.62 95 ASP A C 1
ATOM 763 O O . ASP A 1 95 ? -0.390 0.483 -20.909 1.00 91.62 95 ASP A O 1
ATOM 767 N N . LYS A 1 96 ? 1.028 2.183 -20.471 1.00 89.06 96 LYS A N 1
ATOM 768 C CA . LYS A 1 96 ? 2.207 1.334 -20.274 1.00 89.06 96 LYS A CA 1
ATOM 769 C C . LYS A 1 96 ? 2.049 0.391 -19.083 1.00 89.06 96 LYS A C 1
ATOM 771 O O . LYS A 1 96 ? 2.454 -0.775 -19.157 1.00 89.06 96 LYS A O 1
ATOM 776 N N . PHE A 1 97 ? 1.464 0.865 -17.982 1.00 90.94 97 PHE A N 1
ATOM 777 C CA . PHE A 1 97 ? 1.147 -0.007 -16.855 1.00 90.94 97 PHE A CA 1
ATOM 778 C C . PHE A 1 97 ? 0.157 -1.099 -17.273 1.00 90.94 97 PHE A C 1
ATOM 780 O O . PHE A 1 97 ? 0.426 -2.276 -17.035 1.00 90.94 97 PHE A O 1
ATOM 787 N N . MET A 1 98 ? -0.937 -0.744 -17.951 1.00 92.94 98 MET A N 1
ATOM 788 C CA . MET A 1 98 ? -1.981 -1.689 -18.359 1.00 92.94 98 MET A CA 1
ATOM 789 C C . MET A 1 98 ? -1.472 -2.762 -19.328 1.00 92.94 98 MET A C 1
ATOM 791 O O . MET A 1 98 ? -1.899 -3.916 -19.245 1.00 92.94 98 MET A O 1
ATOM 795 N N . GLU A 1 99 ? -0.539 -2.431 -20.222 1.00 93.31 99 GLU A N 1
ATOM 796 C CA . GLU A 1 99 ? 0.108 -3.416 -21.098 1.00 93.31 99 GLU A CA 1
ATOM 797 C C . GLU A 1 99 ? 0.840 -4.508 -20.300 1.00 93.31 99 GLU A C 1
ATOM 799 O O . GLU A 1 99 ? 0.761 -5.699 -20.617 1.00 93.31 99 GLU A O 1
ATOM 804 N N . ASN A 1 100 ? 1.541 -4.110 -19.241 1.00 92.62 100 ASN A N 1
ATOM 805 C CA . ASN A 1 100 ? 2.331 -5.015 -18.413 1.00 92.62 100 ASN A CA 1
ATOM 806 C C . ASN A 1 100 ? 1.490 -5.735 -17.361 1.00 92.62 100 ASN A C 1
ATOM 808 O O . ASN A 1 100 ? 1.693 -6.924 -17.118 1.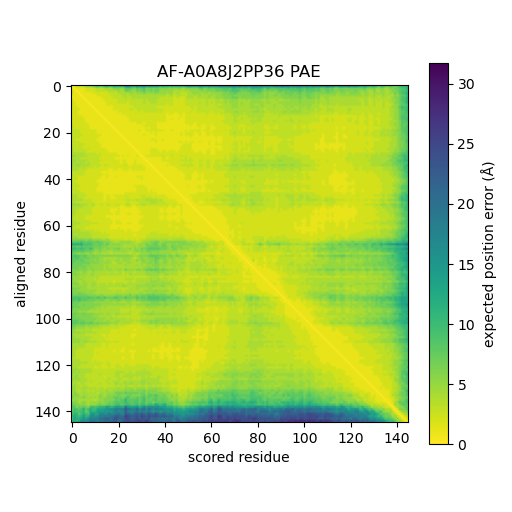00 92.62 100 ASN A O 1
ATOM 812 N N . TYR A 1 101 ? 0.495 -5.050 -16.809 1.00 92.88 101 TYR A N 1
ATOM 813 C CA . TYR A 1 101 ? -0.490 -5.594 -15.886 1.00 92.88 101 TYR A CA 1
ATOM 814 C C . TYR A 1 101 ? -1.240 -6.798 -16.470 1.00 92.88 101 TYR A C 1
ATOM 816 O O . TYR A 1 101 ? -1.424 -7.785 -15.767 1.00 92.88 101 TYR A O 1
ATOM 824 N N . LYS A 1 102 ? -1.582 -6.794 -17.770 1.00 93.25 102 LYS A N 1
ATOM 825 C CA . LYS A 1 102 ? -2.227 -7.941 -18.453 1.00 93.25 102 LYS A CA 1
ATOM 826 C C . LYS A 1 102 ? -1.443 -9.256 -18.343 1.00 93.25 102 LYS A C 1
ATOM 828 O O . LYS A 1 102 ? -1.993 -10.322 -18.604 1.00 93.25 102 LYS A O 1
ATOM 833 N N . LYS A 1 103 ? -0.153 -9.186 -18.002 1.00 92.25 103 LYS A N 1
ATOM 834 C CA . LYS A 1 103 ? 0.751 -10.334 -17.837 1.00 92.25 103 LYS A CA 1
ATOM 835 C C . LYS A 1 103 ? 0.798 -10.833 -16.383 1.00 92.25 103 LYS A C 1
ATOM 837 O O . LYS A 1 103 ? 1.512 -11.795 -16.100 1.00 92.25 103 LYS A O 1
ATOM 842 N N . ILE A 1 104 ? 0.092 -10.176 -15.462 1.00 94.81 104 ILE A N 1
ATOM 843 C CA . ILE A 1 104 ? 0.053 -10.484 -14.032 1.00 94.81 104 ILE A CA 1
ATOM 844 C C . ILE A 1 104 ? -1.266 -11.179 -13.695 1.00 94.81 104 ILE A C 1
ATOM 846 O O . ILE A 1 104 ? -2.341 -10.692 -14.029 1.00 94.81 104 ILE A O 1
ATOM 850 N N . ASP A 1 105 ? -1.185 -12.305 -12.987 1.00 95.88 105 ASP A N 1
ATOM 851 C CA . ASP A 1 105 ? -2.364 -12.945 -12.405 1.00 95.88 105 ASP A CA 1
ATOM 852 C C . ASP A 1 105 ? -2.843 -12.156 -11.179 1.00 95.88 105 ASP A C 1
ATOM 854 O O . ASP A 1 105 ? -2.103 -11.986 -10.204 1.00 95.88 105 ASP A O 1
ATOM 858 N N . MET A 1 106 ? -4.087 -11.685 -11.244 1.00 97.38 106 MET A N 1
ATOM 859 C CA . MET A 1 106 ? -4.797 -10.976 -10.175 1.00 97.38 106 MET A CA 1
ATOM 860 C C . MET A 1 106 ? -6.109 -11.662 -9.787 1.00 97.38 106 MET A C 1
ATOM 862 O O . MET A 1 106 ? -6.866 -11.128 -8.976 1.00 97.38 106 MET A O 1
ATOM 866 N N . SER A 1 107 ? -6.362 -12.867 -10.307 1.00 97.62 107 SER A N 1
ATOM 867 C CA . SER A 1 107 ? -7.610 -13.596 -10.072 1.00 97.62 107 SER A CA 1
ATOM 868 C C . SE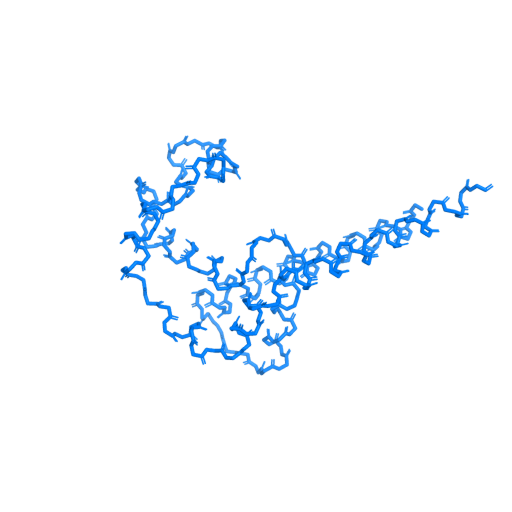R A 1 107 ? -7.859 -13.871 -8.587 1.00 97.62 107 SER A C 1
ATOM 870 O O . SER A 1 107 ? -8.999 -13.869 -8.132 1.00 97.62 107 SER A O 1
ATOM 872 N N . ASP A 1 108 ? -6.810 -14.057 -7.786 1.00 97.19 108 ASP A N 1
ATOM 873 C CA . ASP A 1 108 ? -6.930 -14.220 -6.336 1.00 97.19 108 ASP A CA 1
ATOM 874 C C . ASP A 1 108 ? -7.455 -12.966 -5.634 1.00 97.19 108 ASP A C 1
ATOM 876 O O . ASP A 1 108 ? -8.229 -13.076 -4.689 1.00 97.19 108 ASP A O 1
ATOM 880 N N . MET A 1 109 ? -7.030 -11.791 -6.096 1.00 97.75 109 MET A N 1
ATOM 881 C CA . MET A 1 109 ? -7.431 -10.500 -5.547 1.00 97.75 109 MET A CA 1
ATOM 882 C C . MET A 1 109 ? -8.861 -10.166 -5.980 1.00 97.75 109 MET A C 1
ATOM 884 O O . MET A 1 109 ? -9.662 -9.721 -5.166 1.00 97.75 109 MET A O 1
ATOM 888 N N . GLU A 1 110 ? -9.193 -10.442 -7.242 1.00 97.56 110 GLU A N 1
ATOM 889 C CA . GLU A 1 110 ? -10.522 -10.216 -7.827 1.00 97.56 110 GLU A CA 1
ATOM 890 C C . GLU A 1 110 ? -11.602 -11.116 -7.214 1.00 97.56 110 GLU A C 1
ATOM 892 O O . GLU A 1 110 ? -12.749 -10.701 -7.057 1.00 97.56 110 GLU A O 1
ATOM 897 N N . ASN A 1 111 ? -11.233 -12.338 -6.821 1.00 97.81 111 ASN A N 1
ATOM 898 C CA . ASN A 1 111 ? -12.134 -13.278 -6.154 1.00 97.81 111 ASN A CA 1
ATOM 899 C C . ASN A 1 111 ? -12.149 -13.130 -4.620 1.00 97.81 111 ASN A C 1
ATOM 901 O O . ASN A 1 111 ? -12.890 -13.848 -3.944 1.00 97.81 111 ASN A O 1
ATOM 905 N N . ASP A 1 112 ? -11.346 -12.229 -4.044 1.00 97.88 112 ASP A N 1
ATOM 906 C CA . ASP A 1 112 ? -11.317 -11.991 -2.602 1.00 97.88 112 ASP A CA 1
ATOM 907 C C . ASP A 1 112 ? -12.331 -10.901 -2.204 1.00 97.88 112 ASP A C 1
ATOM 909 O O . ASP A 1 112 ? -12.119 -9.716 -2.484 1.00 97.88 112 ASP A O 1
ATOM 913 N N . PRO A 1 113 ? -13.414 -11.247 -1.481 1.00 98.12 113 PRO A N 1
ATOM 914 C CA . PRO A 1 113 ? -14.432 -10.274 -1.102 1.00 98.12 113 PRO A CA 1
ATOM 915 C C . PRO A 1 113 ? -13.899 -9.172 -0.179 1.00 98.12 113 PRO A C 1
ATOM 917 O O . PRO A 1 113 ? -14.438 -8.070 -0.197 1.00 98.12 113 PRO A O 1
ATOM 920 N N . ILE A 1 114 ? -12.851 -9.428 0.616 1.00 98.06 114 ILE A N 1
ATOM 921 C CA . ILE A 1 114 ? -12.251 -8.402 1.484 1.00 98.06 114 ILE A CA 1
ATOM 922 C C . ILE A 1 114 ? -11.513 -7.371 0.633 1.00 98.06 114 ILE A C 1
ATOM 924 O O . ILE A 1 114 ? -11.657 -6.172 0.860 1.00 98.06 114 ILE A O 1
ATOM 928 N N . VAL A 1 115 ? -10.742 -7.839 -0.349 1.00 98.25 115 VAL A N 1
ATOM 929 C CA . VAL A 1 115 ? -9.992 -6.978 -1.270 1.00 98.25 115 VAL A CA 1
ATOM 930 C C . VAL A 1 115 ? -10.953 -6.142 -2.099 1.00 98.25 115 VAL A C 1
ATOM 932 O O . VAL A 1 115 ? -10.794 -4.928 -2.152 1.00 98.25 115 VAL A O 1
ATOM 935 N N . MET A 1 116 ? -11.983 -6.756 -2.683 1.00 98.19 116 MET A N 1
ATOM 936 C CA . MET A 1 116 ? -12.937 -6.030 -3.524 1.00 98.19 116 MET A CA 1
ATOM 937 C C . MET A 1 116 ? -13.832 -5.080 -2.721 1.00 98.19 116 MET A C 1
ATOM 939 O O . MET A 1 116 ? -14.213 -4.017 -3.211 1.00 98.19 116 MET A O 1
ATOM 943 N N . PHE A 1 117 ? -14.134 -5.410 -1.463 1.00 98.00 117 PHE A N 1
ATOM 944 C CA . PHE A 1 117 ? -14.771 -4.471 -0.543 1.00 98.00 117 PHE A CA 1
ATOM 945 C C . PHE A 1 117 ? -13.850 -3.285 -0.229 1.00 98.00 117 PHE A C 1
ATOM 947 O O . PHE A 1 117 ? -14.289 -2.138 -0.289 1.00 98.00 117 PHE A O 1
ATOM 954 N N . HIS A 1 118 ? -12.572 -3.542 0.059 1.00 97.69 118 HIS A N 1
ATOM 955 C CA . HIS A 1 118 ? -11.588 -2.484 0.267 1.00 97.69 118 HIS A CA 1
ATOM 956 C C . HIS A 1 118 ? -11.438 -1.601 -0.977 1.00 97.69 118 HIS A C 1
ATOM 958 O O . HIS A 1 118 ? -11.428 -0.388 -0.840 1.00 97.69 118 HIS A O 1
ATOM 964 N N . GLU A 1 119 ? -11.341 -2.180 -2.176 1.00 97.62 119 GLU A N 1
ATOM 965 C CA . GLU A 1 119 ? -11.283 -1.453 -3.453 1.00 97.62 119 GLU A CA 1
ATOM 966 C C . GLU A 1 119 ? -12.455 -0.483 -3.591 1.00 97.62 119 GLU A C 1
ATOM 968 O O . GLU A 1 119 ? -12.271 0.716 -3.778 1.00 97.62 119 GLU A O 1
ATOM 973 N N . ARG A 1 120 ? -13.675 -0.995 -3.407 1.00 97.44 120 ARG A N 1
ATOM 974 C CA . ARG A 1 120 ? -14.905 -0.222 -3.585 1.00 97.44 120 ARG A CA 1
ATOM 975 C C . ARG A 1 120 ? -15.041 0.951 -2.613 1.00 97.44 120 ARG A C 1
ATOM 977 O O . ARG A 1 120 ? -15.681 1.943 -2.951 1.00 97.44 120 ARG A O 1
ATOM 984 N N . TYR A 1 121 ? -14.519 0.812 -1.397 1.00 97.00 121 TYR A N 1
ATOM 985 C CA . TYR A 1 121 ? -14.727 1.772 -0.310 1.00 97.00 121 TYR A CA 1
ATOM 986 C C . TYR A 1 121 ? -13.439 2.447 0.165 1.00 97.00 121 TYR A C 1
ATOM 988 O O . TYR A 1 121 ? -13.457 3.121 1.196 1.00 97.00 121 TYR A O 1
ATOM 996 N N . TYR A 1 122 ? -12.338 2.293 -0.572 1.00 96.19 122 TYR A N 1
ATOM 997 C CA . TYR A 1 122 ? -11.027 2.823 -0.206 1.00 96.19 122 TYR A CA 1
ATOM 998 C C . TYR A 1 122 ? -11.084 4.320 0.116 1.00 96.19 122 TYR A C 1
ATOM 1000 O O . TYR A 1 122 ? -10.680 4.720 1.209 1.00 96.19 122 TYR A O 1
ATOM 1008 N N . ASP A 1 123 ? -11.672 5.120 -0.775 1.00 94.25 123 ASP A N 1
ATOM 1009 C CA . ASP A 1 123 ? -11.778 6.571 -0.593 1.00 94.25 123 ASP A CA 1
ATOM 1010 C C . ASP A 1 123 ? -12.565 6.933 0.668 1.00 94.25 123 ASP A C 1
ATOM 1012 O O . ASP A 1 123 ? -12.218 7.882 1.367 1.00 94.25 123 ASP A O 1
ATOM 1016 N N . ILE A 1 124 ? -13.590 6.148 1.015 1.00 94.56 124 ILE A N 1
ATOM 1017 C CA . ILE A 1 124 ? -14.369 6.356 2.240 1.00 94.56 124 ILE A CA 1
ATOM 1018 C C . ILE A 1 124 ? -13.516 6.034 3.467 1.00 94.56 124 ILE A C 1
ATOM 1020 O O . ILE A 1 124 ? -13.476 6.835 4.399 1.00 94.56 124 ILE A O 1
ATOM 1024 N N . PHE A 1 125 ? -12.815 4.897 3.482 1.00 90.94 125 PHE A N 1
ATOM 1025 C CA . PHE A 1 125 ? -11.929 4.545 4.595 1.00 90.94 125 PHE A CA 1
ATOM 1026 C C . PHE A 1 125 ? -10.836 5.588 4.800 1.00 90.94 125 PHE A C 1
ATOM 1028 O O . PHE A 1 125 ? -10.591 6.009 5.933 1.00 90.94 125 PHE A O 1
ATOM 1035 N N . HIS A 1 126 ? -10.213 6.027 3.709 1.00 92.06 126 HIS A N 1
ATOM 1036 C CA . HIS A 1 126 ? -9.155 7.018 3.763 1.00 92.06 126 HIS A CA 1
ATOM 1037 C C . HIS A 1 126 ? -9.689 8.386 4.206 1.00 92.06 126 HIS A C 1
ATOM 1039 O O . HIS A 1 126 ? -9.113 9.015 5.090 1.00 92.06 126 HIS A O 1
ATOM 1045 N N . LEU A 1 127 ? -10.842 8.819 3.688 1.00 93.56 127 LEU A N 1
ATOM 1046 C CA . LEU A 1 127 ? -11.467 10.078 4.090 1.00 93.56 127 LEU A CA 1
ATOM 1047 C C . LEU A 1 127 ? -11.889 10.073 5.564 1.00 93.56 127 LEU A C 1
ATOM 1049 O O . LEU A 1 127 ? -11.629 11.042 6.276 1.00 93.56 127 LEU A O 1
ATOM 1053 N N . VAL A 1 128 ? -12.498 8.984 6.044 1.00 92.00 128 VAL A N 1
ATOM 1054 C CA . VAL A 1 128 ? -12.847 8.824 7.464 1.00 92.00 128 VAL A CA 1
ATOM 1055 C C . VAL A 1 128 ? -11.593 8.921 8.326 1.00 92.00 128 VAL A C 1
ATOM 1057 O O . VAL A 1 128 ? -11.595 9.638 9.326 1.00 92.00 128 VAL A O 1
ATOM 1060 N N . TYR A 1 129 ? -10.502 8.271 7.918 1.00 91.06 129 TYR A N 1
ATOM 1061 C CA . TYR A 1 129 ? -9.227 8.392 8.609 1.00 91.06 129 TYR A CA 1
ATOM 1062 C C . TYR A 1 129 ? -8.734 9.848 8.665 1.00 91.06 129 TYR A C 1
ATOM 1064 O O . TYR A 1 129 ? -8.476 10.358 9.757 1.00 91.06 129 TYR A O 1
ATOM 1072 N N . LEU A 1 130 ? -8.700 10.558 7.535 1.00 91.62 130 LEU A N 1
ATOM 1073 C CA . LEU A 1 130 ? -8.296 11.968 7.488 1.00 91.62 130 LEU A CA 1
ATOM 1074 C C . LEU A 1 130 ? -9.174 12.865 8.378 1.00 91.62 130 LEU A C 1
ATOM 1076 O O . LEU A 1 130 ? -8.656 13.730 9.086 1.00 91.62 130 LEU A O 1
ATOM 1080 N N . MET A 1 131 ? -10.488 12.629 8.413 1.00 90.44 131 MET A N 1
ATOM 1081 C CA . MET A 1 131 ? -11.405 13.342 9.308 1.00 90.44 131 MET A CA 1
ATOM 1082 C C . MET A 1 131 ? -11.098 13.059 10.784 1.00 90.44 131 MET A C 1
ATOM 1084 O O . MET A 1 131 ? -11.040 13.987 11.590 1.00 90.44 131 MET A O 1
ATOM 1088 N N . THR A 1 132 ? -10.860 11.796 11.155 1.00 86.44 132 THR A N 1
ATOM 1089 C CA . THR A 1 132 ? -10.502 11.445 12.541 1.00 86.44 132 THR A CA 1
ATOM 1090 C C . THR A 1 132 ? -9.172 12.057 12.967 1.00 86.44 132 THR A C 1
ATOM 1092 O O . THR A 1 132 ? -9.073 12.587 14.074 1.00 86.44 132 THR A O 1
ATOM 1095 N N . LEU A 1 133 ? -8.179 12.061 12.074 1.00 85.62 133 LEU A N 1
ATOM 1096 C CA . LEU A 1 133 ? -6.888 12.697 12.305 1.00 85.62 133 LEU A CA 1
ATOM 1097 C C . LEU A 1 133 ? -7.067 14.199 12.568 1.00 85.62 133 LEU A C 1
ATOM 1099 O O . LEU A 1 133 ? -6.561 14.712 13.566 1.00 85.62 133 LEU A O 1
ATOM 1103 N N . GLN A 1 134 ? -7.856 14.887 11.740 1.00 84.69 134 GLN A N 1
ATOM 1104 C CA . GLN A 1 134 ? -8.137 16.314 11.900 1.00 84.69 134 GLN A CA 1
ATOM 1105 C C . GLN A 1 134 ? -8.826 16.641 13.235 1.00 84.69 134 GLN A C 1
ATOM 1107 O O . GLN A 1 134 ? -8.442 17.598 13.910 1.00 84.69 134 GLN A O 1
ATOM 1112 N N . LEU A 1 135 ? -9.810 15.840 13.652 1.00 85.44 135 LEU A N 1
ATOM 1113 C CA . LEU A 1 135 ? -10.511 16.037 14.926 1.00 85.44 135 LEU A CA 1
ATOM 1114 C C . LEU A 1 135 ? -9.575 15.874 16.133 1.00 85.44 135 LEU A C 1
ATOM 1116 O O . LEU A 1 135 ? -9.655 16.645 17.094 1.00 85.44 135 LEU A O 1
ATOM 1120 N N . VAL A 1 136 ? -8.665 14.895 16.087 1.00 81.94 136 VAL A N 1
ATOM 1121 C CA . VAL A 1 136 ? -7.658 14.699 17.141 1.00 81.94 136 VAL A CA 1
ATOM 1122 C C . VAL A 1 136 ? -6.713 15.899 17.207 1.00 81.94 136 VAL A C 1
ATOM 1124 O O . VAL A 1 136 ? -6.450 16.404 18.300 1.00 81.94 136 VAL A O 1
ATOM 1127 N N . LEU A 1 137 ? -6.260 16.407 16.058 1.00 81.25 137 LEU A N 1
ATOM 1128 C CA . LEU A 1 137 ? -5.399 17.590 15.996 1.00 81.25 137 LEU A CA 1
ATOM 1129 C C . LEU A 1 137 ? -6.087 18.824 16.602 1.00 81.25 137 LEU A C 1
ATOM 1131 O O . LEU A 1 137 ? -5.519 19.456 17.497 1.00 81.25 137 LEU A O 1
ATOM 1135 N N . GLN A 1 138 ? -7.333 19.110 16.209 1.00 80.81 138 GLN A N 1
ATOM 1136 C CA . GLN A 1 138 ? -8.110 20.259 16.700 1.00 80.81 138 GLN A CA 1
ATOM 1137 C C . GLN A 1 138 ? -8.364 20.218 18.210 1.00 80.81 138 GLN A C 1
ATOM 1139 O O . GLN A 1 138 ? -8.239 21.233 18.901 1.00 80.81 138 GLN A O 1
ATOM 1144 N N . ARG A 1 139 ? -8.675 19.037 18.755 1.00 74.06 139 ARG A N 1
ATOM 1145 C CA . ARG A 1 139 ? -8.880 18.881 20.199 1.00 74.06 139 ARG A CA 1
ATOM 1146 C C . ARG A 1 139 ? -7.607 19.187 20.977 1.00 74.06 139 ARG A C 1
ATOM 1148 O O . ARG A 1 139 ? -7.683 19.689 22.088 1.00 74.06 139 ARG A O 1
ATOM 1155 N N . THR A 1 140 ? -6.431 18.916 20.414 1.00 63.09 140 THR A N 1
ATOM 1156 C CA . THR A 1 140 ? -5.165 19.227 21.091 1.00 63.09 140 THR A CA 1
ATOM 1157 C C . THR A 1 140 ? -4.754 20.695 21.011 1.00 63.09 140 THR A C 1
ATOM 1159 O O . THR A 1 140 ? -4.043 21.145 21.908 1.00 63.09 140 THR A O 1
ATOM 1162 N N . SER A 1 141 ? -5.226 21.454 20.015 1.00 61.38 141 SER A N 1
ATOM 1163 C CA . SER A 1 141 ? -4.996 22.904 19.943 1.00 61.38 141 SER A CA 1
ATOM 1164 C C . SER A 1 141 ? -5.882 23.697 20.906 1.00 61.38 141 SER A C 1
ATOM 1166 O O . SER A 1 141 ? -5.417 24.675 21.475 1.00 61.38 141 SER A O 1
ATOM 1168 N N . SER A 1 142 ? -7.120 23.254 21.159 1.00 60.25 142 SER A N 1
ATOM 1169 C CA . SER A 1 142 ? -8.047 23.945 22.073 1.00 60.25 142 SER A CA 1
ATOM 1170 C C . SER A 1 142 ? -7.687 23.816 23.559 1.00 60.25 142 SER A C 1
ATOM 1172 O O . SER A 1 142 ? -8.255 24.516 24.382 1.00 60.25 142 SER A O 1
ATOM 1174 N N . PHE A 1 143 ? -6.774 22.910 23.926 1.00 57.25 143 PHE A N 1
ATOM 1175 C CA . PHE A 1 143 ? -6.241 22.798 25.294 1.00 57.25 143 PHE A CA 1
ATOM 1176 C C . PHE A 1 143 ? -5.051 23.738 25.559 1.00 57.25 143 PHE A C 1
ATOM 1178 O O . PHE A 1 143 ? -4.540 23.764 26.676 1.00 57.25 143 PHE A O 1
ATOM 1185 N N . LEU A 1 144 ? -4.572 24.456 24.537 1.00 55.31 144 LEU A N 1
ATOM 1186 C CA . LEU A 1 144 ? -3.421 25.363 24.618 1.00 55.31 144 LEU A CA 1
ATOM 1187 C C . LEU A 1 144 ? -3.815 26.850 24.527 1.00 55.31 144 LEU A C 1
ATOM 1189 O O . LEU A 1 144 ? -2.929 27.702 24.558 1.00 55.31 144 LEU A O 1
ATOM 1193 N N . SER A 1 145 ? -5.114 27.147 24.413 1.00 51.44 145 SER A N 1
ATOM 1194 C CA . SER A 1 145 ? -5.717 28.487 24.497 1.00 51.44 145 SER A CA 1
ATOM 1195 C C . SER A 1 145 ? -6.442 28.658 25.822 1.00 51.44 145 SER A C 1
ATOM 1197 O O . SER A 1 145 ? -6.287 29.727 26.442 1.00 51.44 145 SER A O 1
#

Nearest PDB structures (foldseek):
  4zyo-assembly1_A  TM=9.627E-01  e=3.411E-08  Homo sapiens
  6wf2-assembly2_B  TM=9.657E-01  e=5.093E-08  Mus musculus

Foldseek 3Di:
DVLLVVVVVVLVVLLCCLVPVALPCCQQVVVDDDDPVVNLSSQLSVLQNVPAASLVSSLLVNLCVVQALHPLNLQRCVVDDVSNPPVSVVVPDPVSSVVSSVVDDSVVLVPDPSRVVRNVCSVVSNVVSVVVSVVSVVVVVVVVD

InterPro domains:
  IPR005804 Fatty acid desaturase domain [PF00487] (12-122)
  IPR015876 Acyl-CoA desaturase [PTHR11351] (3-135)